Protein AF-A0ABC8KE13-F1 (afdb_monomer_lite)

Foldseek 3Di:
DDDPPPPPPPPPPPPPPDDPDDPPPDDDDPVPPVVQVVQADPVRHGHDDD

Organism: Eruca vesicaria subsp. sativa (NCBI:txid29727)

InterPro domains:
  IPR001648 Small ribosomal subunit protein bS18 [PF01084] (27-50)
  IPR036870 Small ribosomal subunit protein bS18 superfamily [G3DSA:4.10.640.10] (21-50)
  IPR036870 Small ribosomal subunit protein bS18 superfamily [SSF46911] (15-50)

Sequence (50 aa):
MNKSKRPFTKSKRSFRRRLPPIQSGYRIDYRNMSLISRFISEQGKILSRR

Secondary structure (DSSP, 8-state):
-----------------PPPPP-TTS---TT-HHHHTTTB-TTSPBPP--

Structure (mmCIF, N/CA/C/O backbone):
data_AF-A0ABC8KE13-F1
#
_entry.id   AF-A0ABC8KE13-F1
#
loop_
_atom_site.group_PDB
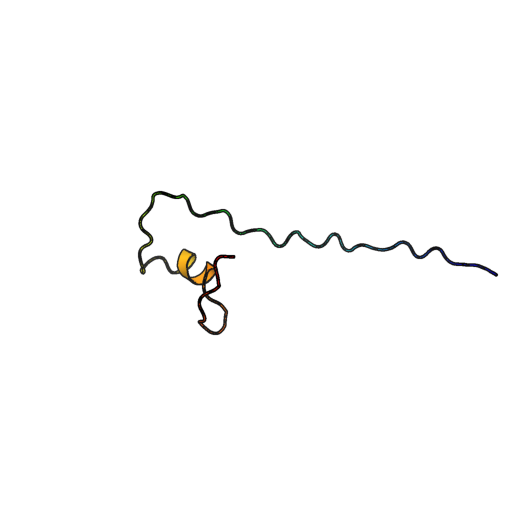_atom_site.id
_atom_site.type_symbol
_atom_site.label_atom_id
_atom_site.label_alt_id
_atom_site.label_comp_id
_atom_site.label_asym_id
_atom_site.label_entity_id
_atom_site.label_seq_id
_atom_site.pdbx_PDB_ins_code
_atom_site.Cartn_x
_atom_site.Cartn_y
_atom_site.Cartn_z
_atom_site.occupancy
_atom_site.B_iso_or_equiv
_atom_site.auth_seq_id
_atom_site.auth_comp_id
_atom_site.auth_asym_id
_atom_site.auth_atom_id
_atom_site.pdbx_PDB_model_num
ATOM 1 N N . MET A 1 1 ? -24.007 25.897 40.884 1.00 47.53 1 MET A N 1
ATOM 2 C CA . MET A 1 1 ? -24.099 24.677 40.046 1.00 47.53 1 MET A CA 1
ATOM 3 C C . MET A 1 1 ? -23.119 24.811 38.880 1.00 47.53 1 MET A C 1
ATOM 5 O O . MET A 1 1 ? -23.461 25.353 37.836 1.00 47.53 1 MET A O 1
ATOM 9 N N . ASN A 1 2 ? -21.862 24.418 39.104 1.00 55.22 2 ASN A N 1
ATOM 10 C CA . ASN A 1 2 ? -20.739 24.680 38.198 1.00 55.22 2 ASN A CA 1
ATOM 11 C C . ASN A 1 2 ? -20.707 23.647 37.065 1.00 55.22 2 ASN A C 1
ATOM 13 O O . ASN A 1 2 ? -20.218 22.534 37.240 1.00 55.22 2 ASN A O 1
ATOM 17 N N . LYS A 1 3 ? -21.245 24.003 35.896 1.00 57.97 3 L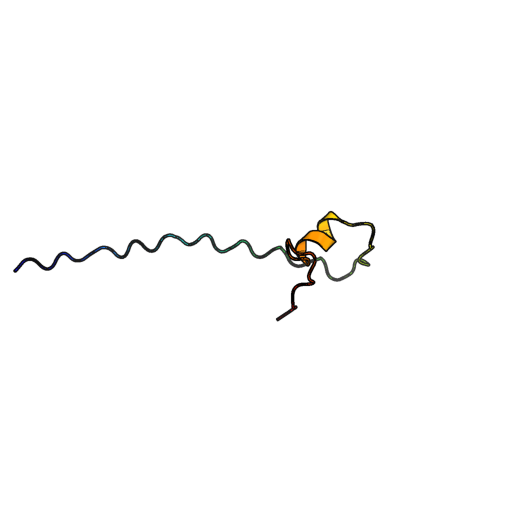YS A N 1
ATOM 18 C CA . LYS A 1 3 ? -21.120 23.193 34.677 1.00 57.97 3 LYS A CA 1
ATOM 19 C C . LYS A 1 3 ? -19.730 23.424 34.087 1.00 57.97 3 LYS A C 1
ATOM 21 O O . LYS A 1 3 ? -19.491 24.425 33.415 1.00 57.97 3 LYS A O 1
ATOM 26 N N . SER A 1 4 ? -18.807 22.506 34.352 1.00 61.19 4 SER A N 1
ATOM 27 C CA . SER A 1 4 ? -17.497 22.480 33.706 1.00 61.19 4 SER A CA 1
ATOM 28 C C . SER A 1 4 ? -17.677 22.253 32.201 1.00 61.19 4 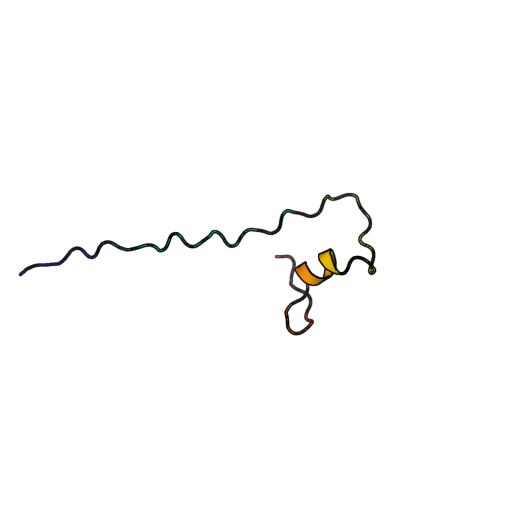SER A C 1
ATOM 30 O O . SER A 1 4 ? -18.063 21.175 31.745 1.00 61.19 4 SER A O 1
ATOM 32 N N . LYS A 1 5 ? -17.418 23.298 31.406 1.00 61.75 5 LYS A N 1
ATOM 33 C CA . LYS A 1 5 ? -17.289 23.206 29.948 1.00 61.75 5 LYS A CA 1
ATOM 34 C C . LYS A 1 5 ? -16.052 22.358 29.653 1.00 61.75 5 LYS A C 1
ATOM 36 O O . LYS A 1 5 ? -14.939 22.872 29.625 1.00 61.75 5 LYS A O 1
ATOM 41 N N . ARG A 1 6 ? -16.235 21.044 29.502 1.00 65.50 6 ARG A N 1
ATOM 42 C CA . ARG A 1 6 ? -15.169 20.126 29.083 1.00 65.50 6 ARG A CA 1
ATOM 43 C C . ARG A 1 6 ? -14.646 20.613 27.724 1.00 65.50 6 ARG A C 1
ATOM 45 O O . ARG A 1 6 ? -15.441 20.663 26.782 1.00 65.50 6 ARG A O 1
ATOM 52 N N . PRO A 1 7 ? -13.363 20.988 27.580 1.00 58.59 7 PRO A N 1
ATOM 53 C CA . PRO A 1 7 ? -12.813 21.219 26.259 1.00 58.59 7 PRO A CA 1
ATOM 54 C C . PRO A 1 7 ? -12.801 19.855 25.576 1.00 58.59 7 PRO A C 1
ATOM 56 O O . PRO A 1 7 ? -12.158 18.920 26.047 1.00 58.59 7 PRO A O 1
ATOM 59 N N . PHE A 1 8 ? -13.577 19.712 24.505 1.00 61.84 8 PHE A N 1
ATOM 60 C CA . PHE A 1 8 ? -13.493 18.550 23.636 1.00 61.84 8 PHE A CA 1
ATOM 61 C C . PHE A 1 8 ? -12.074 18.508 23.071 1.00 61.84 8 PHE A C 1
ATOM 63 O O . PHE A 1 8 ? -11.768 19.154 22.068 1.00 61.84 8 PHE A O 1
ATOM 70 N N . THR A 1 9 ? -11.192 17.760 23.727 1.00 64.06 9 THR A N 1
ATOM 71 C CA . THR A 1 9 ? -9.886 17.386 23.206 1.00 64.06 9 THR A CA 1
ATOM 72 C C . THR A 1 9 ? -10.135 16.429 22.048 1.00 64.06 9 THR A C 1
ATOM 74 O O . THR A 1 9 ? -10.039 15.210 22.166 1.00 64.06 9 THR A O 1
ATOM 77 N N . LYS A 1 10 ? -10.501 16.979 20.883 1.00 62.06 10 LYS A N 1
ATOM 78 C CA . LYS A 1 10 ? -10.331 16.262 19.624 1.00 62.06 10 LYS A CA 1
ATOM 79 C C . LYS A 1 10 ? -8.843 15.957 19.556 1.00 62.06 10 LYS A C 1
ATOM 81 O O . LYS A 1 10 ? -8.041 16.858 19.308 1.00 62.06 10 LYS A O 1
ATOM 86 N N . SER A 1 11 ? -8.466 14.701 19.798 1.00 62.78 11 SER A N 1
ATOM 87 C CA . SER A 1 11 ? -7.171 14.230 19.337 1.00 62.78 11 SER A CA 1
ATOM 88 C C . SER A 1 11 ? -7.108 14.642 17.871 1.00 62.78 11 SER A C 1
ATOM 90 O O . SER A 1 11 ? -8.054 14.402 17.111 1.00 62.78 11 SER A O 1
ATOM 92 N N . LYS A 1 12 ? -6.067 15.389 17.492 1.00 63.59 12 LYS A N 1
ATOM 93 C CA . LYS A 1 12 ? -5.764 15.655 16.087 1.00 63.59 12 LYS A CA 1
ATOM 94 C C . LYS A 1 12 ? -5.465 14.287 15.492 1.00 63.59 12 LYS A C 1
ATOM 96 O O . LYS A 1 12 ? -4.320 13.850 15.483 1.00 63.59 12 LYS A O 1
ATOM 101 N N . ARG A 1 13 ? -6.531 13.557 15.147 1.00 60.03 13 ARG A N 1
ATOM 102 C CA . ARG A 1 13 ? -6.507 12.209 14.606 1.00 60.03 13 ARG A CA 1
ATOM 103 C C . ARG A 1 13 ? -5.593 12.346 13.418 1.00 60.03 13 ARG A C 1
ATOM 105 O O . ARG A 1 13 ? -5.937 13.078 12.490 1.00 60.03 13 ARG A O 1
ATOM 112 N N . SER A 1 14 ? -4.401 11.761 13.513 1.00 64.25 14 SER A N 1
ATOM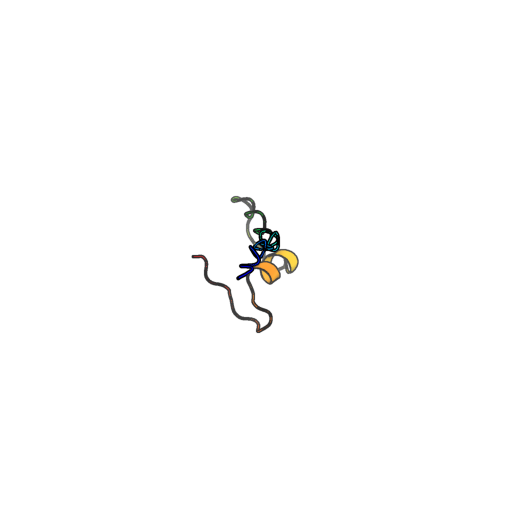 113 C CA . SER A 1 14 ? -3.481 11.736 12.395 1.00 64.25 14 SER A CA 1
ATOM 114 C C . SER A 1 14 ? -4.321 11.247 11.233 1.00 64.25 14 SER A C 1
ATOM 116 O O . SER A 1 14 ? -4.934 10.176 11.299 1.00 64.25 14 SER A O 1
ATOM 118 N N . PHE A 1 15 ? -4.498 12.116 10.239 1.00 59.94 15 PHE A N 1
ATOM 119 C CA . PHE A 1 15 ? -5.055 11.714 8.967 1.00 59.94 15 PHE A CA 1
ATOM 120 C C . PHE A 1 15 ? -4.236 10.487 8.606 1.00 59.94 15 PHE A C 1
ATOM 122 O O . PHE A 1 15 ? -3.028 10.613 8.403 1.00 59.94 15 PHE A O 1
ATOM 129 N N . ARG A 1 16 ? -4.846 9.296 8.708 1.00 61.25 16 ARG A N 1
ATOM 130 C CA . ARG A 1 16 ? -4.189 8.035 8.377 1.00 61.25 16 ARG A CA 1
ATOM 131 C C . ARG A 1 16 ? -3.654 8.280 6.986 1.00 61.25 16 ARG A C 1
ATOM 133 O O . ARG A 1 16 ? -4.460 8.503 6.083 1.00 61.25 16 ARG A O 1
ATOM 140 N N . ARG A 1 17 ? -2.331 8.437 6.882 1.00 63.03 17 ARG A N 1
ATOM 141 C CA . ARG A 1 17 ? -1.676 8.947 5.682 1.00 63.03 17 ARG A CA 1
ATOM 142 C C . ARG A 1 17 ? -2.196 8.092 4.543 1.00 63.03 17 ARG A C 1
ATOM 144 O O . ARG A 1 17 ? -1.967 6.885 4.543 1.00 63.03 17 ARG A O 1
ATOM 151 N N . ARG A 1 18 ? -2.989 8.689 3.649 1.00 65.50 18 ARG A N 1
ATOM 152 C CA . ARG A 1 18 ? -3.400 7.987 2.439 1.00 65.50 18 ARG A CA 1
ATOM 153 C C . ARG A 1 18 ? -2.100 7.628 1.743 1.00 65.50 18 ARG A C 1
ATOM 155 O O . ARG A 1 18 ? -1.246 8.498 1.568 1.00 65.50 18 ARG A O 1
ATOM 162 N N . LEU A 1 19 ? -1.924 6.345 1.447 1.00 69.38 19 LEU A N 1
ATOM 163 C CA . LEU A 1 19 ? -0.800 5.925 0.630 1.00 69.38 19 LEU A CA 1
ATOM 164 C C . LEU A 1 19 ? -0.880 6.727 -0.675 1.00 69.38 19 LEU A C 1
ATOM 166 O O . LEU A 1 19 ? -1.984 6.865 -1.216 1.00 69.38 19 LEU A O 1
ATOM 170 N N . PRO A 1 20 ? 0.236 7.317 -1.137 1.00 70.56 20 PRO A N 1
ATOM 171 C CA . PRO A 1 20 ? 0.225 8.059 -2.384 1.00 70.56 20 PRO A CA 1
ATOM 172 C C . PRO A 1 20 ? -0.287 7.136 -3.498 1.00 70.56 20 PRO A C 1
ATOM 174 O O . PRO A 1 20 ? 0.049 5.943 -3.494 1.00 70.56 20 PRO A O 1
ATOM 177 N N . PRO A 1 21 ? -1.122 7.651 -4.416 1.00 73.44 21 PRO A N 1
ATOM 178 C CA . PRO A 1 21 ? -1.575 6.868 -5.553 1.00 73.44 21 PRO A CA 1
ATOM 179 C C . PRO A 1 21 ? -0.358 6.352 -6.322 1.00 73.44 21 PRO A C 1
ATOM 181 O O . PRO A 1 21 ? 0.650 7.047 -6.461 1.00 73.44 21 PRO A O 1
ATOM 184 N N . ILE A 1 22 ? -0.4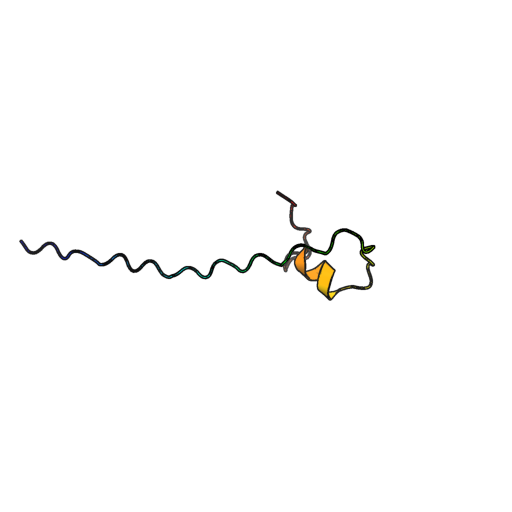40 5.110 -6.793 1.00 76.88 22 ILE A N 1
ATOM 185 C CA . ILE A 1 22 ? 0.591 4.556 -7.671 1.00 76.88 22 ILE A CA 1
ATOM 186 C C . ILE A 1 22 ? 0.576 5.373 -8.959 1.00 76.88 22 ILE A C 1
ATOM 188 O O . ILE A 1 22 ? -0.494 5.721 -9.458 1.00 76.88 22 ILE A O 1
ATOM 192 N N . GLN A 1 23 ? 1.755 5.655 -9.506 1.00 74.44 23 GLN A N 1
ATOM 193 C CA . GLN A 1 23 ? 1.868 6.279 -10.815 1.00 74.44 23 GLN A CA 1
ATOM 194 C C . GLN A 1 23 ? 1.187 5.391 -11.869 1.00 74.44 23 GLN A C 1
ATOM 196 O O . GLN A 1 23 ? 1.632 4.277 -12.154 1.00 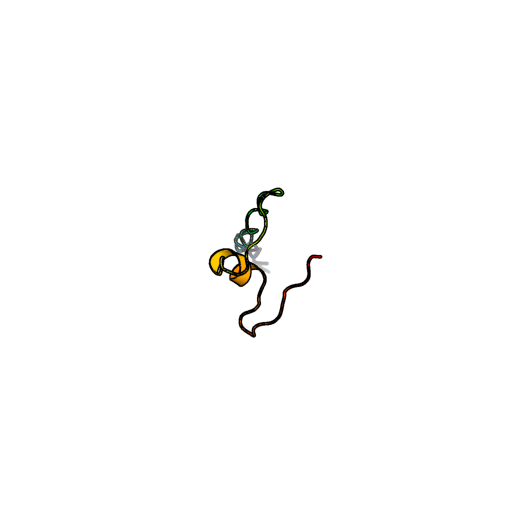74.44 23 GLN A O 1
ATOM 201 N N . SER A 1 24 ? 0.068 5.875 -12.412 1.00 66.00 24 SER A N 1
ATOM 202 C CA . SER A 1 24 ? -0.708 5.199 -13.449 1.00 66.00 24 SER A CA 1
ATOM 203 C C . SER A 1 24 ? 0.098 5.187 -14.748 1.00 66.00 24 SER A C 1
ATOM 205 O O . SER A 1 24 ? 0.166 6.198 -15.442 1.00 66.00 24 SER A O 1
ATOM 207 N N . GLY A 1 25 ? 0.756 4.070 -15.051 1.00 71.19 25 GLY A N 1
ATOM 208 C CA . GLY A 1 25 ? 1.558 3.933 -16.272 1.00 71.19 25 GLY A CA 1
ATOM 209 C C . GLY A 1 25 ? 2.626 2.843 -16.217 1.00 71.19 25 GLY A C 1
ATOM 210 O O . GLY A 1 25 ? 3.018 2.333 -17.261 1.00 71.19 25 GLY A O 1
ATOM 211 N N . TYR A 1 26 ? 3.066 2.439 -15.022 1.00 75.88 26 TYR A N 1
ATOM 212 C CA . TYR A 1 26 ? 4.031 1.348 -14.865 1.00 75.88 26 TYR A CA 1
ATOM 213 C C . TYR A 1 26 ? 3.326 -0.006 -14.683 1.00 75.88 26 TYR A C 1
ATOM 215 O O . TYR A 1 26 ? 2.355 -0.108 -13.928 1.00 75.88 26 TYR A O 1
ATOM 223 N N . ARG A 1 27 ? 3.809 -1.055 -15.365 1.00 81.81 27 ARG A N 1
ATOM 224 C CA . ARG A 1 27 ? 3.316 -2.430 -15.181 1.00 81.81 27 ARG A CA 1
ATOM 225 C C . ARG A 1 27 ? 3.671 -2.900 -13.773 1.00 81.81 27 ARG A C 1
ATOM 227 O O . ARG A 1 27 ? 4.825 -2.855 -13.368 1.00 81.81 27 ARG A O 1
ATOM 234 N N . ILE A 1 28 ? 2.670 -3.329 -13.012 1.00 82.44 28 ILE A N 1
ATOM 235 C CA . ILE A 1 28 ? 2.901 -3.862 -11.671 1.00 82.44 28 ILE A CA 1
ATOM 236 C C . ILE A 1 28 ? 3.434 -5.287 -11.812 1.00 82.44 28 ILE A C 1
ATOM 238 O O . ILE A 1 28 ? 2.683 -6.201 -12.141 1.00 82.44 28 ILE A O 1
ATOM 242 N N . ASP A 1 29 ? 4.725 -5.462 -11.542 1.00 86.44 29 ASP A N 1
ATOM 243 C CA . ASP A 1 29 ? 5.351 -6.779 -11.507 1.00 86.44 29 ASP A CA 1
ATOM 244 C C . ASP A 1 29 ? 5.174 -7.446 -10.143 1.00 86.44 29 ASP A C 1
ATOM 246 O O . ASP A 1 29 ? 5.335 -6.826 -9.087 1.00 86.44 29 ASP A O 1
ATOM 250 N N . TYR A 1 30 ? 4.948 -8.760 -10.168 1.00 87.00 30 TYR A N 1
ATOM 251 C CA . TYR A 1 30 ? 4.819 -9.588 -8.968 1.00 87.00 30 TYR A CA 1
ATOM 252 C C . TYR A 1 30 ? 6.087 -9.603 -8.105 1.00 87.00 30 TYR A C 1
ATOM 254 O O . TYR A 1 30 ? 6.026 -9.958 -6.937 1.00 87.00 30 TYR A O 1
ATOM 262 N N . ARG A 1 31 ? 7.243 -9.215 -8.656 1.00 90.06 31 ARG A N 1
ATOM 263 C CA . ARG A 1 31 ? 8.514 -9.118 -7.921 1.00 90.06 31 ARG A CA 1
ATOM 264 C C . ARG A 1 31 ? 8.542 -7.928 -6.960 1.00 90.06 31 ARG A C 1
ATOM 266 O O . ARG A 1 31 ? 9.332 -7.919 -6.019 1.00 90.06 31 ARG A O 1
ATOM 273 N N . ASN A 1 32 ? 7.681 -6.928 -7.163 1.00 88.38 32 ASN A N 1
ATOM 274 C CA . ASN A 1 32 ? 7.641 -5.741 -6.317 1.00 88.38 32 ASN A CA 1
ATOM 275 C C . ASN A 1 32 ? 6.828 -5.986 -5.032 1.00 88.38 32 ASN A C 1
ATOM 277 O O . ASN A 1 32 ? 5.694 -5.525 -4.875 1.00 88.38 32 ASN A O 1
ATOM 281 N N . MET A 1 33 ? 7.444 -6.688 -4.079 1.00 85.06 33 MET A N 1
ATOM 282 C CA . MET A 1 33 ? 6.855 -6.990 -2.767 1.00 85.06 33 MET A CA 1
ATOM 283 C C . MET A 1 33 ? 6.461 -5.734 -1.980 1.00 85.06 33 MET A C 1
ATOM 285 O O . MET A 1 33 ? 5.453 -5.737 -1.276 1.00 85.06 33 MET A O 1
ATOM 289 N N . SER A 1 34 ? 7.216 -4.638 -2.136 1.00 84.94 34 SER A N 1
ATOM 290 C CA . SER A 1 34 ? 6.966 -3.369 -1.432 1.00 84.94 34 SER A CA 1
ATOM 291 C C . SER A 1 34 ? 5.653 -2.695 -1.841 1.00 84.94 34 SER A C 1
ATOM 293 O O . SER A 1 34 ? 5.083 -1.905 -1.082 1.00 84.94 34 SER A O 1
ATOM 295 N N . LEU A 1 35 ? 5.197 -2.983 -3.062 1.00 86.06 35 LEU A N 1
ATOM 296 C CA . LEU A 1 35 ? 3.958 -2.469 -3.618 1.00 86.06 35 LEU A CA 1
ATOM 297 C C . LEU A 1 35 ? 2.793 -3.388 -3.269 1.00 86.06 35 LEU A C 1
ATOM 299 O O . LEU A 1 35 ? 1.749 -2.907 -2.842 1.00 86.06 35 LEU A O 1
ATOM 303 N N . ILE A 1 36 ? 2.991 -4.700 -3.401 1.00 87.56 36 ILE A N 1
ATOM 304 C CA . ILE A 1 36 ? 1.970 -5.714 -3.123 1.00 87.56 36 ILE A CA 1
ATOM 305 C C . ILE A 1 36 ? 1.541 -5.686 -1.653 1.00 87.56 36 ILE A C 1
ATOM 307 O O . ILE A 1 36 ? 0.344 -5.698 -1.370 1.00 87.56 36 ILE A O 1
ATOM 311 N N . SER A 1 37 ? 2.485 -5.546 -0.719 1.00 88.31 37 SER A N 1
ATOM 312 C CA . SER A 1 37 ? 2.189 -5.494 0.721 1.00 88.31 37 SER A CA 1
ATOM 313 C C . SER A 1 37 ? 1.273 -4.333 1.126 1.00 88.31 37 SER A C 1
ATOM 315 O O . SER A 1 37 ? 0.628 -4.392 2.167 1.00 88.31 37 SER A O 1
ATOM 317 N N . ARG A 1 38 ? 1.152 -3.290 0.293 1.00 87.06 38 ARG A N 1
ATOM 318 C CA . ARG A 1 38 ? 0.243 -2.158 0.531 1.00 87.06 38 ARG A CA 1
ATOM 319 C C . ARG A 1 38 ? -1.227 -2.500 0.286 1.00 87.06 38 ARG A C 1
ATOM 321 O O . ARG A 1 38 ? -2.096 -1.806 0.808 1.00 87.06 38 ARG A O 1
ATOM 328 N N . PHE A 1 39 ? -1.503 -3.533 -0.511 1.00 87.44 39 PHE A N 1
ATOM 329 C CA . PHE A 1 39 ? -2.857 -3.947 -0.905 1.00 87.44 39 PHE A CA 1
ATOM 330 C C . PHE A 1 39 ? -3.292 -5.272 -0.278 1.00 87.44 39 PHE A C 1
ATOM 332 O O . PHE A 1 39 ? -4.408 -5.723 -0.536 1.00 87.44 39 PHE A O 1
ATOM 339 N N . ILE A 1 40 ? -2.439 -5.890 0.538 1.00 91.50 40 ILE A N 1
ATOM 340 C CA . ILE A 1 40 ? -2.725 -7.138 1.244 1.00 91.50 40 ILE A CA 1
ATOM 341 C C . ILE A 1 40 ? -2.844 -6.839 2.744 1.00 91.50 40 ILE A C 1
ATOM 343 O O . ILE A 1 40 ? -2.091 -6.038 3.295 1.00 91.50 40 ILE A O 1
ATOM 347 N N . SER A 1 41 ? -3.824 -7.451 3.407 1.00 89.31 41 SER A N 1
ATOM 348 C CA . SER A 1 41 ? -3.960 -7.400 4.862 1.00 89.31 41 SER A CA 1
ATOM 349 C C . SER A 1 41 ? -2.897 -8.257 5.554 1.00 89.31 41 SER A C 1
ATOM 351 O O . SER A 1 41 ? -2.308 -9.147 4.955 1.00 89.31 41 SER A O 1
ATOM 353 N N . GLU A 1 42 ? -2.705 -8.075 6.856 1.00 88.19 42 GLU A N 1
ATOM 354 C CA . GLU A 1 42 ? -1.799 -8.926 7.646 1.00 88.19 42 GLU A CA 1
ATOM 355 C C . GLU A 1 42 ? -2.164 -10.425 7.578 1.00 88.19 42 GLU A C 1
ATOM 357 O O . GLU A 1 42 ? -1.306 -11.291 7.687 1.00 88.19 42 GLU A O 1
ATOM 362 N N . GLN A 1 43 ? -3.435 -10.737 7.306 1.00 93.31 43 GLN A N 1
ATOM 363 C CA . GLN A 1 43 ? -3.944 -12.101 7.129 1.00 93.31 43 GLN A CA 1
ATOM 364 C C . GLN A 1 43 ? -3.764 -12.648 5.700 1.00 93.31 43 GLN A C 1
ATOM 366 O O . GLN A 1 43 ? -4.267 -13.728 5.399 1.00 93.31 43 GLN A O 1
ATOM 371 N N . GLY A 1 44 ? -3.141 -11.898 4.787 1.00 91.38 44 GLY A N 1
ATOM 372 C CA . GLY A 1 44 ? -2.952 -12.318 3.396 1.00 91.38 44 GLY A CA 1
ATOM 373 C C . GLY A 1 44 ? -4.154 -12.076 2.472 1.00 91.38 44 GLY A C 1
ATOM 374 O O . GLY A 1 44 ? -4.162 -12.558 1.342 1.00 91.38 44 GLY A O 1
ATOM 375 N N . LYS A 1 45 ? -5.181 -11.333 2.908 1.00 94.38 45 LYS A N 1
ATOM 376 C CA . LYS A 1 45 ? -6.369 -11.043 2.082 1.00 94.38 45 LYS A CA 1
ATOM 377 C C . LYS A 1 45 ? -6.176 -9.768 1.266 1.00 94.38 45 LYS A C 1
ATOM 379 O O . LYS A 1 45 ? -5.684 -8.772 1.787 1.00 94.38 45 LYS A O 1
ATOM 384 N N . ILE A 1 46 ? -6.627 -9.769 0.014 1.00 92.00 46 ILE A N 1
ATOM 385 C CA . ILE A 1 46 ? -6.579 -8.585 -0.856 1.00 92.00 46 ILE A CA 1
ATOM 386 C C . ILE A 1 46 ? -7.614 -7.549 -0.388 1.00 92.00 46 ILE A C 1
ATOM 388 O O . ILE A 1 46 ? -8.774 -7.881 -0.133 1.00 92.00 46 ILE A O 1
ATOM 392 N N . LEU A 1 47 ? -7.196 -6.287 -0.277 1.00 90.88 47 LEU A N 1
ATOM 393 C CA . LEU A 1 47 ? -8.048 -5.164 0.112 1.00 90.88 47 LEU A CA 1
ATOM 394 C C . LEU A 1 47 ? -8.933 -4.689 -1.058 1.00 90.88 47 LEU A C 1
ATOM 396 O O . LEU A 1 47 ? -8.500 -4.625 -2.206 1.00 90.88 47 LEU A O 1
ATOM 400 N N . SER A 1 48 ? -10.181 -4.311 -0.763 1.00 90.62 48 SER A N 1
ATOM 401 C CA . SER A 1 48 ? -11.137 -3.800 -1.760 1.00 90.62 48 SER A CA 1
ATOM 402 C C . SER A 1 48 ? -10.831 -2.359 -2.195 1.00 90.62 48 SER A C 1
ATOM 404 O O . SER A 1 48 ? -10.451 -1.544 -1.357 1.00 90.62 48 SER A O 1
ATOM 406 N N . ARG A 1 49 ? -11.105 -2.011 -3.462 1.00 81.25 49 ARG A N 1
ATOM 407 C CA . ARG A 1 49 ? -10.730 -0.719 -4.080 1.00 81.25 49 ARG A CA 1
ATOM 408 C C . ARG A 1 49 ? -11.574 0.515 -3.701 1.00 81.25 49 ARG A C 1
ATOM 410 O O . ARG A 1 49 ? -11.084 1.597 -3.968 1.00 81.25 49 ARG A O 1
ATOM 417 N N . ARG A 1 50 ? -12.777 0.339 -3.129 1.00 76.56 50 ARG A N 1
ATOM 418 C CA . ARG A 1 50 ? -13.815 1.363 -2.821 1.00 76.56 50 ARG A CA 1
ATOM 419 C C . ARG A 1 50 ? -13.590 2.780 -3.362 1.00 76.56 50 ARG A C 1
ATOM 421 O O . ARG A 1 50 ? -12.779 3.523 -2.771 1.00 76.56 50 ARG A O 1
#

pLDDT: mean 75.52, std 12.83, range [47.53, 94.38]

Radius of gyration: 20.13 Å; chains: 1; bounding box: 33×37×56 Å